Protein AF-W9BL22-F1 (afdb_monomer_lite)

Secondary structure (DSSP, 8-state):
-------HHHHHHHHHHH-TT--PPP-S-S----PPPHHHHHHHHHHHHHHT-HHHHHHHHHHHHHHHHHHHHHSTTHHHHHHHHHTT-HHHHHHHHHHHHHHSTTS---HHHHHHHTTS-HHHHHHHHHHHHSS-TTT-

InterPro domains:
  IPR009057 Homedomain-like superfamily [SSF46689] (93-140)
  IPR009594 Transcription regulator HTH, AraC, N-terminal [PF06719] (3-78)
  IPR018060 AraC-like, DNA binding HTH domain [PS01124] (95-140)

Structure (mmCIF, N/CA/C/O backbone):
data_AF-W9BL22-F1
#
_entry.id   AF-W9BL22-F1
#
loop_
_atom_site.group_PDB
_atom_site.id
_atom_site.type_symbol
_atom_site.label_atom_id
_atom_site.label_alt_id
_atom_site.label_comp_id
_atom_site.label_asym_id
_atom_site.label_entity_id
_atom_site.label_seq_id
_atom_site.pdbx_PDB_ins_code
_atom_site.Cartn_x
_atom_site.Cartn_y
_atom_site.Cartn_z
_atom_site.occupancy
_atom_site.B_iso_or_equiv
_atom_site.auth_seq_id
_atom_site.auth_comp_id
_atom_site.auth_asym_id
_atom_site.auth_atom_id
_atom_site.pdbx_PDB_model_num
ATOM 1 N N . MET A 1 1 ? 9.504 19.139 2.120 1.00 59.66 1 MET A N 1
ATOM 2 C CA . MET A 1 1 ? 9.971 17.888 1.486 1.00 59.66 1 MET A CA 1
ATOM 3 C C . MET A 1 1 ? 8.816 16.904 1.557 1.00 59.66 1 MET A C 1
ATOM 5 O O . MET A 1 1 ? 8.290 16.726 2.646 1.00 59.66 1 MET A O 1
ATOM 9 N N . PHE A 1 2 ? 8.346 16.371 0.428 1.00 80.81 2 PHE A N 1
ATOM 10 C CA . PHE A 1 2 ? 7.295 15.346 0.430 1.00 80.81 2 PHE A CA 1
ATOM 11 C C . PHE A 1 2 ? 7.915 13.993 0.789 1.00 80.81 2 PHE A C 1
ATOM 13 O O . PHE A 1 2 ? 8.971 13.652 0.259 1.00 80.81 2 PHE A O 1
ATOM 20 N N . GLY A 1 3 ? 7.267 13.245 1.678 1.00 87.25 3 GLY A N 1
ATOM 21 C CA . GLY A 1 3 ? 7.654 11.886 2.036 1.00 87.25 3 GLY A CA 1
ATOM 22 C C . GLY A 1 3 ? 6.415 11.006 2.126 1.00 87.25 3 GLY A C 1
ATOM 23 O O . GLY A 1 3 ? 5.437 11.384 2.770 1.00 87.25 3 GLY A O 1
ATOM 24 N N . LEU A 1 4 ? 6.463 9.844 1.478 1.00 89.44 4 LEU A N 1
ATOM 25 C CA . LEU A 1 4 ? 5.458 8.797 1.611 1.00 89.44 4 LEU A CA 1
ATOM 26 C C . LEU A 1 4 ? 6.132 7.592 2.280 1.00 89.44 4 LEU A C 1
ATOM 28 O O . LEU A 1 4 ? 7.062 7.043 1.684 1.00 89.44 4 LEU A O 1
ATOM 32 N N . PRO A 1 5 ? 5.720 7.191 3.495 1.00 88.31 5 PRO A N 1
ATOM 33 C CA . PRO A 1 5 ? 6.247 5.978 4.103 1.00 88.31 5 PRO A CA 1
ATOM 34 C C . PRO A 1 5 ? 5.853 4.766 3.254 1.00 88.31 5 PRO A C 1
ATOM 36 O O . PRO A 1 5 ? 4.725 4.686 2.769 1.00 88.31 5 PRO A O 1
ATOM 39 N N . LEU A 1 6 ? 6.790 3.835 3.072 1.00 87.44 6 LEU A N 1
ATOM 40 C CA . LEU A 1 6 ? 6.490 2.547 2.460 1.00 87.44 6 LEU A CA 1
ATOM 41 C C . LEU A 1 6 ? 5.862 1.644 3.515 1.00 87.44 6 LEU A C 1
ATOM 43 O O . LEU A 1 6 ? 6.480 1.376 4.541 1.00 87.44 6 LEU A O 1
ATOM 47 N N . GLU A 1 7 ? 4.641 1.195 3.255 1.00 83.94 7 GLU A N 1
ATOM 48 C CA . GLU A 1 7 ? 3.836 0.399 4.176 1.00 83.94 7 GLU A CA 1
ATOM 49 C C . GLU A 1 7 ? 4.119 -1.099 3.933 1.00 83.94 7 GLU A C 1
ATOM 51 O O . GLU A 1 7 ? 3.684 -1.648 2.910 1.00 83.94 7 GLU A O 1
ATOM 56 N N . PRO A 1 8 ? 4.849 -1.793 4.836 1.00 81.00 8 PRO A N 1
ATOM 57 C CA . PRO A 1 8 ? 5.304 -3.172 4.605 1.00 81.00 8 PRO A CA 1
ATOM 58 C C . PRO A 1 8 ? 4.164 -4.149 4.337 1.00 81.00 8 PRO A C 1
ATOM 60 O O . PRO A 1 8 ? 4.255 -5.050 3.504 1.00 81.00 8 PRO A O 1
ATOM 63 N N . ALA A 1 9 ? 3.047 -3.936 5.007 1.00 73.12 9 ALA A N 1
ATOM 64 C CA . ALA A 1 9 ? 1.874 -4.767 4.889 1.00 73.12 9 ALA A CA 1
ATOM 65 C C . ALA A 1 9 ? 1.100 -4.579 3.577 1.00 73.12 9 ALA A C 1
ATOM 67 O O . ALA A 1 9 ? 0.634 -5.563 2.999 1.00 73.12 9 ALA A O 1
ATOM 68 N N . VAL A 1 10 ? 1.013 -3.349 3.055 1.00 80.44 10 VAL A N 1
ATOM 69 C CA . VAL A 1 10 ? 0.462 -3.095 1.713 1.00 80.44 10 VAL A CA 1
ATOM 70 C C . VAL A 1 10 ? 1.336 -3.780 0.668 1.00 80.44 10 VAL A C 1
ATOM 72 O O . VAL A 1 10 ? 0.821 -4.450 -0.227 1.00 80.44 10 VAL A O 1
ATOM 75 N N . ILE A 1 11 ? 2.658 -3.676 0.819 1.00 85.19 11 ILE A N 1
ATOM 76 C CA . ILE A 1 11 ? 3.629 -4.350 -0.047 1.00 85.19 11 ILE A CA 1
ATOM 77 C C . ILE A 1 11 ? 3.458 -5.874 0.015 1.00 85.19 11 ILE A C 1
ATOM 79 O O . ILE A 1 11 ? 3.419 -6.530 -1.024 1.00 85.19 11 ILE A O 1
ATOM 83 N N . THR A 1 12 ? 3.309 -6.436 1.214 1.00 77.69 12 THR A N 1
ATOM 84 C CA . THR A 1 12 ? 3.083 -7.872 1.431 1.00 77.69 12 THR A CA 1
ATOM 85 C C . THR A 1 12 ? 1.791 -8.336 0.765 1.00 77.69 12 THR A C 1
ATOM 87 O O . THR A 1 12 ? 1.790 -9.333 0.045 1.00 77.69 12 THR A O 1
ATOM 90 N N . ALA A 1 13 ? 0.690 -7.601 0.945 1.00 73.06 13 ALA A N 1
ATOM 91 C CA . ALA A 1 13 ? -0.585 -7.920 0.311 1.00 73.06 13 ALA A CA 1
ATOM 92 C C . ALA A 1 13 ? -0.480 -7.899 -1.223 1.00 73.06 13 ALA A C 1
ATOM 94 O O . ALA A 1 13 ? -0.910 -8.847 -1.876 1.00 73.06 13 ALA A O 1
ATOM 95 N N . LEU A 1 14 ? 0.164 -6.873 -1.790 1.00 81.50 14 LEU A N 1
ATOM 96 C CA . LEU A 1 14 ? 0.408 -6.765 -3.233 1.00 81.50 14 LEU A CA 1
ATOM 97 C C . LEU A 1 14 ? 1.281 -7.907 -3.765 1.00 81.50 14 LEU A C 1
ATOM 99 O O . LEU A 1 14 ? 1.015 -8.431 -4.843 1.00 81.50 14 LEU A O 1
ATOM 103 N N . LEU A 1 15 ? 2.304 -8.317 -3.012 1.00 78.19 15 LEU A N 1
ATOM 104 C CA . LEU A 1 15 ? 3.154 -9.457 -3.357 1.00 78.19 15 LEU A CA 1
ATOM 105 C C . LEU A 1 15 ? 2.379 -10.778 -3.384 1.00 78.19 15 LEU A C 1
ATOM 107 O O . LEU A 1 15 ? 2.611 -11.598 -4.270 1.00 78.19 15 LEU A O 1
ATOM 111 N N . VAL A 1 16 ? 1.459 -10.979 -2.438 1.00 70.38 16 VAL A N 1
ATOM 112 C CA . VAL A 1 16 ? 0.590 -12.164 -2.411 1.00 70.38 16 VAL A CA 1
ATOM 113 C C . VAL A 1 16 ? -0.390 -12.151 -3.587 1.00 70.38 16 VAL A C 1
ATOM 115 O O . VAL A 1 16 ? -0.567 -13.178 -4.238 1.00 70.38 16 VAL A O 1
ATOM 118 N N . GLU A 1 17 ? -0.995 -11.002 -3.892 1.00 71.44 17 GLU A N 1
ATOM 119 C CA . GLU A 1 17 ? -1.942 -10.851 -5.007 1.00 71.44 17 GLU A CA 1
ATOM 120 C C . GLU A 1 17 ? -1.284 -10.994 -6.388 1.00 71.44 17 GLU A C 1
ATOM 122 O O . GLU A 1 17 ? -1.896 -11.543 -7.301 1.00 71.44 17 GLU A O 1
ATOM 127 N N . ALA A 1 18 ? -0.035 -10.548 -6.546 1.00 70.19 18 ALA A N 1
ATOM 128 C CA . ALA A 1 18 ? 0.716 -10.659 -7.800 1.00 70.19 18 ALA A CA 1
ATOM 129 C C . ALA A 1 18 ? 1.136 -12.098 -8.153 1.00 70.19 18 ALA A C 1
ATOM 131 O O . ALA A 1 18 ? 1.491 -12.372 -9.301 1.00 70.19 18 ALA A O 1
ATOM 132 N N . GLY A 1 19 ? 1.110 -13.014 -7.182 1.00 55.47 19 GLY A N 1
ATOM 133 C CA . GLY A 1 19 ? 1.497 -14.410 -7.359 1.00 55.47 19 GLY A CA 1
ATOM 134 C C . GLY A 1 19 ? 3.017 -14.669 -7.353 1.00 55.47 19 GLY A C 1
ATOM 135 O O . GLY A 1 19 ? 3.841 -13.750 -7.276 1.00 55.47 19 GLY A O 1
ATOM 136 N N . PRO A 1 20 ? 3.424 -15.953 -7.405 1.00 49.44 20 PRO A N 1
ATOM 137 C CA . PRO A 1 20 ? 4.814 -16.381 -7.263 1.00 49.44 20 PRO A CA 1
ATOM 138 C C . PRO A 1 20 ? 5.621 -16.089 -8.539 1.00 49.44 20 PRO A C 1
ATOM 140 O O . PRO A 1 20 ? 5.841 -16.963 -9.368 1.00 49.44 20 PRO A O 1
ATOM 143 N N . GLY A 1 21 ? 6.061 -14.841 -8.711 1.00 52.56 21 GLY A N 1
ATOM 144 C CA . GLY A 1 21 ? 6.879 -14.438 -9.866 1.00 52.56 21 GLY A CA 1
ATOM 145 C C . GLY A 1 21 ? 7.924 -13.355 -9.594 1.00 52.56 21 GLY A C 1
ATOM 146 O O . GLY A 1 21 ? 8.727 -13.046 -10.469 1.00 52.56 21 GLY A O 1
ATOM 147 N N . LEU A 1 22 ? 7.948 -12.768 -8.392 1.00 54.53 22 LEU A N 1
ATOM 148 C CA . LEU A 1 22 ? 8.652 -11.501 -8.157 1.00 54.53 22 LEU A CA 1
ATOM 149 C C . LEU A 1 22 ? 9.800 -11.574 -7.127 1.00 54.53 22 LEU A C 1
ATOM 151 O O . LEU A 1 22 ? 10.479 -10.580 -6.881 1.00 54.53 22 LEU A O 1
ATOM 155 N N . ALA A 1 23 ? 10.098 -12.726 -6.531 1.00 53.75 23 ALA A N 1
ATOM 156 C CA . ALA A 1 23 ? 11.049 -12.801 -5.417 1.00 53.75 23 ALA A CA 1
ATOM 157 C C . ALA A 1 23 ? 12.524 -12.925 -5.864 1.00 53.75 23 ALA A C 1
ATOM 159 O O . ALA A 1 23 ? 13.137 -13.983 -5.734 1.00 53.75 23 ALA A O 1
ATOM 160 N N . ARG A 1 24 ? 13.138 -11.834 -6.345 1.00 58.09 24 ARG A N 1
ATOM 161 C CA . ARG A 1 24 ? 14.607 -11.688 -6.286 1.00 58.09 24 ARG A CA 1
ATOM 162 C C . ARG A 1 24 ? 14.964 -10.950 -5.005 1.00 58.09 24 ARG A C 1
ATOM 164 O O . ARG A 1 24 ? 14.511 -9.826 -4.809 1.00 58.09 24 ARG A O 1
ATOM 171 N N . ARG A 1 25 ? 15.777 -11.583 -4.154 1.00 60.12 25 ARG A N 1
ATOM 172 C CA . ARG A 1 25 ? 16.352 -10.925 -2.975 1.00 60.12 25 ARG A CA 1
ATOM 173 C C . ARG A 1 25 ? 17.231 -9.765 -3.439 1.00 60.12 25 ARG A C 1
ATOM 175 O O . ARG A 1 25 ? 18.021 -9.926 -4.372 1.00 60.12 25 ARG A O 1
ATOM 182 N N . HIS A 1 26 ? 17.066 -8.609 -2.810 1.00 65.81 26 HIS A N 1
ATOM 183 C CA . HIS A 1 26 ? 18.002 -7.503 -2.949 1.00 65.81 26 HIS A CA 1
ATOM 184 C C . HIS A 1 26 ? 19.260 -7.815 -2.136 1.00 65.81 26 HIS A C 1
ATOM 186 O O . HIS A 1 26 ? 19.204 -8.495 -1.117 1.00 65.81 26 HIS A O 1
ATOM 192 N N . SER A 1 27 ? 20.421 -7.389 -2.617 1.00 62.00 27 SER A N 1
ATOM 193 C CA . SER A 1 27 ? 21.694 -7.519 -1.883 1.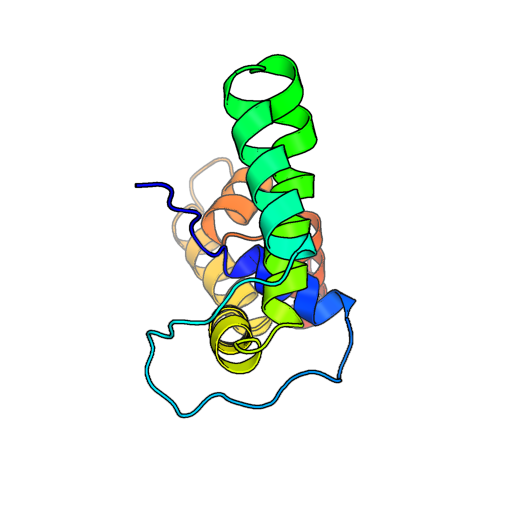00 62.00 27 SER A CA 1
ATOM 194 C C . SER A 1 27 ? 22.509 -6.227 -1.950 1.00 62.00 27 SER A C 1
ATOM 196 O O . SER A 1 27 ? 23.719 -6.237 -1.749 1.00 62.00 27 SER A O 1
ATOM 198 N N . GLY A 1 28 ? 21.846 -5.119 -2.293 1.00 69.12 28 GLY A N 1
ATOM 199 C CA . GLY A 1 28 ? 22.438 -3.789 -2.353 1.00 69.12 28 GLY A CA 1
ATOM 200 C C . GLY A 1 28 ? 22.132 -2.957 -1.103 1.00 69.12 28 GLY A C 1
ATOM 201 O O . GLY A 1 28 ? 21.538 -3.456 -0.150 1.00 69.12 28 GLY A O 1
ATOM 202 N N . PRO A 1 29 ? 22.512 -1.671 -1.103 1.00 71.38 29 PRO A N 1
ATOM 203 C CA . PRO A 1 29 ? 22.245 -0.758 0.005 1.00 71.38 29 PRO A CA 1
ATOM 204 C C . PRO A 1 29 ? 20.745 -0.616 0.310 1.00 71.38 29 PRO A C 1
ATOM 206 O O . PRO A 1 29 ? 19.913 -0.699 -0.597 1.00 71.38 29 PRO A O 1
ATOM 209 N N . ALA A 1 30 ? 20.422 -0.317 1.574 1.00 72.38 30 ALA A N 1
ATOM 210 C CA . ALA A 1 30 ? 19.056 -0.067 2.055 1.00 72.38 30 ALA A CA 1
ATOM 211 C C . ALA A 1 30 ? 18.454 1.267 1.563 1.00 72.38 30 ALA A C 1
ATOM 213 O O . ALA A 1 30 ? 17.288 1.562 1.814 1.00 72.38 30 ALA A O 1
ATOM 214 N N . ILE A 1 31 ? 19.251 2.087 0.873 1.00 81.44 31 ILE A N 1
ATOM 215 C CA . ILE A 1 31 ? 18.845 3.363 0.285 1.00 81.44 31 ILE A CA 1
ATOM 216 C C . ILE A 1 31 ? 19.196 3.328 -1.198 1.00 81.44 31 ILE A 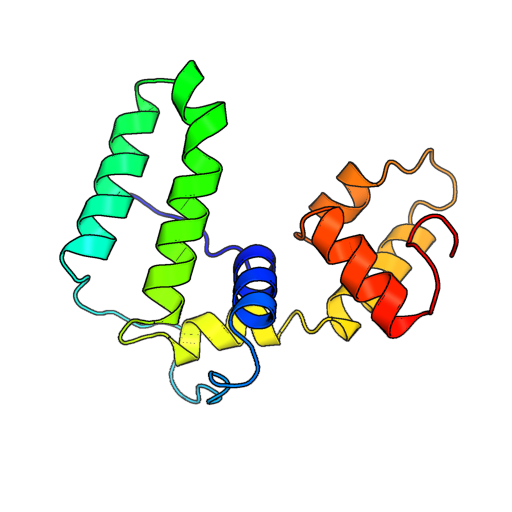C 1
ATOM 218 O O . ILE A 1 31 ? 20.325 3.005 -1.569 1.00 81.44 31 ILE A O 1
ATOM 222 N N . ALA A 1 32 ? 18.239 3.706 -2.039 1.00 85.12 32 ALA A N 1
ATOM 223 C CA . ALA A 1 32 ? 18.431 3.851 -3.473 1.00 85.12 32 ALA A CA 1
ATOM 224 C C . ALA A 1 32 ? 17.816 5.163 -3.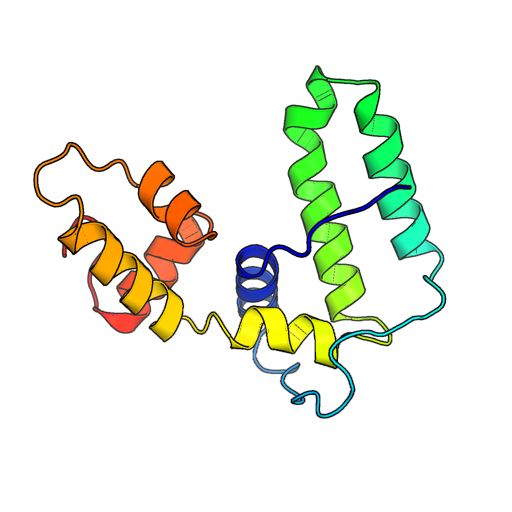968 1.00 85.12 32 ALA A C 1
ATOM 226 O O . ALA A 1 32 ? 16.813 5.637 -3.438 1.00 85.12 32 ALA A O 1
ATOM 227 N N . VAL A 1 33 ? 18.422 5.734 -5.009 1.00 87.75 33 VAL A N 1
ATOM 228 C CA . VAL A 1 33 ? 17.924 6.921 -5.709 1.00 87.75 33 VAL A CA 1
ATOM 229 C C . VAL A 1 33 ? 17.792 6.570 -7.180 1.00 87.75 33 VAL A C 1
ATOM 231 O O . VAL A 1 33 ? 18.748 6.110 -7.803 1.00 87.75 33 VAL A O 1
ATOM 234 N N . THR A 1 34 ? 16.607 6.787 -7.738 1.00 88.25 34 THR A N 1
ATOM 235 C CA . THR A 1 34 ? 16.331 6.576 -9.159 1.00 88.25 34 THR A CA 1
ATOM 236 C C . THR A 1 34 ? 15.407 7.646 -9.692 1.00 88.25 34 THR A C 1
ATOM 238 O O . THR A 1 34 ? 14.618 8.225 -8.947 1.00 88.25 34 THR A O 1
ATOM 241 N N . TYR A 1 35 ? 15.456 7.854 -11.003 1.00 90.31 35 TYR A N 1
ATOM 242 C CA . TYR A 1 35 ? 14.430 8.622 -11.690 1.00 90.31 35 TYR A CA 1
ATOM 243 C C . TYR A 1 35 ? 13.086 7.897 -11.593 1.00 90.31 35 TYR A C 1
ATOM 245 O O . TYR A 1 35 ? 13.004 6.694 -11.845 1.00 90.31 35 TYR A O 1
ATOM 253 N N . ALA A 1 36 ? 12.053 8.637 -11.196 1.00 89.69 36 ALA A N 1
ATOM 254 C CA . ALA A 1 36 ? 10.678 8.169 -11.248 1.00 89.69 36 ALA A CA 1
ATOM 255 C C . ALA A 1 36 ? 10.181 8.228 -12.697 1.00 89.69 36 ALA A C 1
ATOM 257 O O . ALA A 1 36 ? 10.454 9.202 -13.404 1.00 89.69 36 ALA A O 1
ATOM 258 N N . ASP A 1 37 ? 9.467 7.192 -13.134 1.00 92.00 37 ASP A N 1
ATOM 259 C CA . ASP A 1 37 ? 8.773 7.233 -14.417 1.00 92.00 37 ASP A CA 1
ATOM 260 C C . ASP A 1 37 ? 7.565 8.184 -14.366 1.00 92.00 37 ASP A C 1
ATOM 262 O O . ASP A 1 37 ? 7.149 8.660 -13.303 1.00 92.00 37 ASP A O 1
ATOM 266 N N . HIS A 1 38 ? 7.019 8.487 -15.544 1.00 94.81 38 HIS A N 1
ATOM 267 C CA . HIS A 1 38 ? 5.898 9.411 -15.685 1.00 94.81 38 HIS A CA 1
ATOM 268 C C . HIS A 1 38 ? 4.688 8.987 -14.844 1.00 94.81 38 HIS A C 1
ATOM 270 O O . HIS A 1 38 ? 4.044 9.826 -14.217 1.00 94.81 38 HIS A O 1
ATOM 276 N N . ASP A 1 39 ? 4.387 7.693 -14.794 1.00 95.62 39 ASP A N 1
ATOM 277 C CA . ASP A 1 39 ? 3.177 7.232 -14.136 1.00 95.62 39 ASP A CA 1
ATOM 278 C C . ASP A 1 39 ? 3.289 7.232 -12.605 1.00 95.62 39 ASP A C 1
ATOM 280 O O . ASP A 1 39 ? 2.308 7.486 -11.904 1.00 95.62 39 ASP A O 1
ATOM 284 N N . LEU A 1 40 ? 4.479 6.957 -12.063 1.00 95.31 40 LEU A N 1
ATOM 285 C CA . LEU A 1 40 ? 4.760 7.109 -10.639 1.00 95.31 40 LEU A CA 1
ATOM 286 C C . LEU A 1 40 ? 4.640 8.580 -10.230 1.00 95.31 40 LEU A C 1
ATOM 288 O O . LEU A 1 40 ? 4.059 8.882 -9.186 1.00 95.31 40 LEU A O 1
ATOM 292 N N . ILE A 1 41 ? 5.143 9.494 -11.066 1.00 95.94 41 ILE A N 1
ATOM 293 C CA . ILE A 1 41 ? 4.991 10.936 -10.850 1.00 95.94 41 ILE A CA 1
ATOM 294 C C . ILE A 1 41 ? 3.510 11.328 -10.884 1.00 95.94 41 ILE A C 1
ATOM 296 O O . ILE A 1 41 ? 3.063 12.031 -9.978 1.00 95.94 41 ILE A O 1
ATOM 300 N N . ASP A 1 42 ? 2.735 10.852 -11.861 1.00 97.31 42 ASP A N 1
ATOM 301 C CA . ASP A 1 42 ? 1.298 11.140 -11.948 1.00 97.31 42 ASP A CA 1
ATOM 302 C C . ASP A 1 42 ? 0.541 10.681 -10.692 1.00 97.31 42 ASP A C 1
ATOM 304 O O . ASP A 1 42 ? -0.227 11.450 -10.108 1.00 97.31 42 ASP A O 1
ATOM 308 N N . ALA A 1 43 ? 0.810 9.464 -10.210 1.00 96.88 43 ALA A N 1
ATOM 309 C CA . ALA A 1 43 ? 0.195 8.948 -8.990 1.00 96.88 43 ALA A CA 1
ATOM 310 C C . ALA A 1 43 ? 0.528 9.806 -7.757 1.00 96.88 43 ALA A C 1
ATOM 312 O O . ALA A 1 43 ? -0.357 10.124 -6.958 1.00 96.88 43 ALA A O 1
ATOM 313 N N . VAL A 1 44 ? 1.781 10.252 -7.624 1.00 96.25 44 VAL A N 1
ATOM 314 C CA . VAL A 1 44 ? 2.194 11.163 -6.545 1.00 96.25 44 VAL A CA 1
ATOM 315 C C . VAL A 1 44 ? 1.513 12.527 -6.674 1.00 96.25 44 VAL A C 1
ATOM 317 O O . VAL A 1 44 ? 1.012 13.053 -5.681 1.00 96.25 44 VAL A O 1
ATOM 320 N N . VAL A 1 45 ? 1.429 13.094 -7.881 1.00 96.44 45 VAL A N 1
ATOM 321 C CA . VAL A 1 45 ? 0.735 14.368 -8.129 1.00 96.44 45 VAL A CA 1
ATOM 322 C C . VAL A 1 45 ? -0.749 14.261 -7.781 1.00 96.44 45 VAL A C 1
ATOM 324 O O . VAL A 1 45 ? -1.289 15.164 -7.140 1.00 96.44 45 VAL A O 1
ATOM 327 N N . ARG A 1 46 ? -1.417 13.158 -8.142 1.00 96.06 46 ARG A N 1
ATOM 328 C CA . ARG A 1 46 ? -2.811 12.906 -7.746 1.00 96.06 46 ARG A CA 1
ATOM 329 C C . ARG A 1 46 ? -2.965 12.835 -6.231 1.00 96.06 46 ARG A C 1
ATOM 331 O O . ARG A 1 46 ? -3.881 13.456 -5.704 1.00 96.06 46 ARG A O 1
ATOM 338 N N . LEU A 1 47 ? -2.060 12.152 -5.527 1.00 95.81 47 LEU A N 1
ATOM 339 C CA . LEU A 1 47 ? -2.090 12.098 -4.064 1.00 95.81 47 LEU A CA 1
ATOM 340 C C . LEU A 1 47 ? -1.919 13.489 -3.437 1.00 95.81 47 LEU A C 1
ATOM 342 O O . LEU A 1 47 ? -2.637 13.829 -2.501 1.00 95.81 47 LEU A O 1
ATOM 346 N N . LEU A 1 48 ? -1.005 14.303 -3.969 1.00 95.50 48 LEU A N 1
ATOM 347 C CA . LEU A 1 48 ? -0.779 15.671 -3.501 1.00 95.50 48 LEU A CA 1
ATOM 348 C C . LEU A 1 48 ? -2.003 16.567 -3.717 1.00 95.50 48 LEU A C 1
ATOM 350 O O . LEU A 1 48 ? -2.380 17.303 -2.814 1.00 95.50 48 LEU A O 1
ATOM 354 N N . ARG A 1 49 ? -2.673 16.462 -4.869 1.00 95.38 49 ARG A N 1
ATOM 355 C CA . ARG A 1 49 ? -3.907 17.216 -5.158 1.00 95.38 49 ARG A CA 1
ATOM 356 C C . ARG A 1 49 ? -5.072 16.858 -4.237 1.00 95.38 49 ARG A C 1
ATOM 358 O O . ARG A 1 49 ? -5.976 17.673 -4.059 1.00 95.38 49 ARG A O 1
ATOM 365 N N . LEU A 1 50 ? -5.076 15.647 -3.677 1.00 95.81 50 LEU A N 1
ATOM 366 C CA . LEU A 1 50 ? -6.089 15.244 -2.704 1.00 95.81 50 LEU A CA 1
ATOM 367 C C . LEU A 1 50 ? -5.891 15.929 -1.348 1.00 95.81 50 LEU A C 1
ATOM 369 O O . LEU A 1 50 ? -6.856 16.028 -0.602 1.00 95.81 50 LEU A O 1
ATOM 373 N N . VAL A 1 51 ? -4.687 16.407 -1.009 1.00 92.75 51 VAL A N 1
ATOM 374 C CA . VAL A 1 51 ? -4.413 17.032 0.302 1.00 92.75 51 VAL A CA 1
ATOM 375 C C . VAL A 1 51 ? -5.310 18.250 0.542 1.00 92.75 51 VAL A C 1
ATOM 377 O O . VAL A 1 51 ? -5.787 18.447 1.657 1.00 92.75 51 VAL A O 1
ATOM 380 N N . ASP A 1 52 ? -5.623 19.002 -0.514 1.00 94.81 52 ASP A N 1
ATOM 381 C CA . ASP A 1 52 ? -6.513 20.167 -0.455 1.00 94.81 52 ASP A CA 1
ATOM 382 C C . ASP A 1 52 ? -8.013 19.796 -0.475 1.00 94.81 52 ASP A C 1
ATOM 384 O O . ASP A 1 52 ? -8.878 20.672 -0.463 1.00 94.81 52 ASP A O 1
ATOM 388 N N . GLN A 1 53 ? -8.351 18.500 -0.511 1.00 96.12 53 GLN A N 1
ATOM 389 C CA . GLN A 1 53 ? -9.717 17.978 -0.638 1.00 96.12 53 GLN A CA 1
ATOM 390 C C . GLN A 1 53 ? -10.000 16.919 0.446 1.00 96.12 53 GLN A C 1
ATOM 392 O O . GLN A 1 53 ? -10.036 15.727 0.148 1.00 96.12 53 GLN A O 1
ATOM 397 N N . PRO A 1 54 ? -10.248 17.310 1.712 1.00 92.19 54 PRO A N 1
ATOM 398 C CA . PRO A 1 54 ? -10.273 16.387 2.857 1.00 92.19 54 PRO A CA 1
ATOM 399 C C . PRO A 1 54 ? -11.290 15.247 2.732 1.00 92.19 54 PRO A C 1
ATOM 401 O O . PRO A 1 54 ? -11.011 14.108 3.109 1.00 92.19 54 PRO A O 1
ATOM 404 N N . ARG A 1 55 ? -12.468 15.550 2.171 1.00 95.69 55 ARG A N 1
ATOM 405 C CA . ARG A 1 55 ? -13.531 14.568 1.922 1.00 95.69 55 ARG A CA 1
ATOM 406 C C . ARG A 1 55 ? -13.066 13.475 0.961 1.00 95.69 55 ARG A C 1
ATOM 408 O O . ARG A 1 55 ? -13.287 12.296 1.223 1.00 95.69 55 ARG A O 1
ATOM 415 N N . ASP A 1 56 ? -12.417 13.872 -0.124 1.00 96.06 56 ASP A N 1
ATOM 416 C CA . ASP A 1 56 ? -11.974 12.948 -1.163 1.00 96.06 56 ASP A CA 1
ATOM 417 C C . ASP A 1 56 ? -10.666 12.268 -0.767 1.00 96.06 56 ASP A C 1
ATOM 419 O O . ASP A 1 56 ? -10.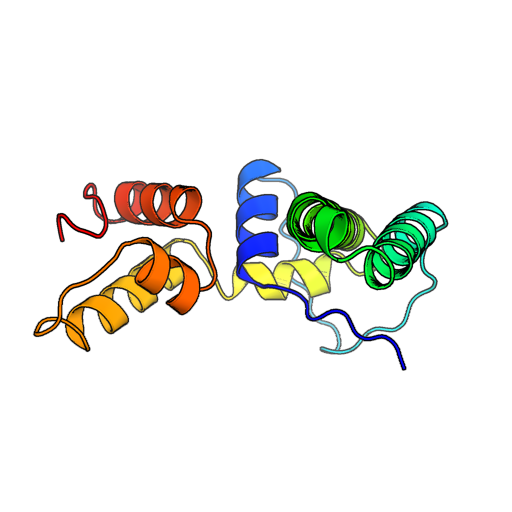464 11.097 -1.069 1.00 96.06 56 ASP A O 1
ATOM 423 N N . PHE A 1 57 ? -9.804 12.948 -0.012 1.00 94.00 57 PHE A N 1
ATOM 424 C CA . PHE A 1 57 ? -8.587 12.376 0.548 1.00 94.00 57 PHE A CA 1
ATOM 425 C C . PHE A 1 57 ? -8.879 11.141 1.396 1.00 94.00 57 PHE A C 1
ATOM 427 O O . PHE A 1 57 ? -8.235 10.108 1.208 1.00 94.00 57 PHE A O 1
ATOM 434 N N . ALA A 1 58 ? -9.862 11.221 2.297 1.00 89.38 58 ALA A N 1
ATOM 435 C CA . ALA A 1 58 ? -10.218 10.110 3.177 1.00 89.38 58 ALA A CA 1
ATOM 436 C C . ALA A 1 58 ? -10.621 8.847 2.398 1.00 89.38 58 ALA A C 1
ATOM 438 O O . ALA A 1 58 ? -10.309 7.736 2.815 1.00 89.38 58 ALA A O 1
ATOM 439 N N . VAL A 1 59 ? -11.276 9.016 1.246 1.00 91.94 59 VAL A N 1
ATOM 440 C CA . VAL A 1 59 ? -11.804 7.903 0.445 1.00 91.94 59 VAL A CA 1
ATOM 441 C C . VAL A 1 59 ? -10.808 7.433 -0.619 1.00 91.94 59 VAL A C 1
ATOM 443 O O . VAL A 1 59 ? -10.626 6.235 -0.815 1.00 91.94 59 VAL A O 1
ATOM 446 N N . LEU A 1 60 ? -10.156 8.359 -1.322 1.00 95.00 60 LEU A N 1
ATOM 447 C CA . LEU A 1 60 ? -9.346 8.068 -2.508 1.00 95.00 60 LEU A CA 1
ATOM 448 C C . LEU A 1 60 ? -7.863 7.868 -2.189 1.00 95.00 60 LEU A C 1
ATOM 450 O O . LEU A 1 60 ? -7.189 7.111 -2.894 1.00 95.00 60 LEU A O 1
ATOM 454 N N . SER A 1 61 ? -7.333 8.511 -1.141 1.00 93.12 61 SER A N 1
ATOM 455 C CA . SER A 1 61 ? -5.897 8.432 -0.839 1.00 93.12 61 SER A CA 1
ATOM 456 C C . SER A 1 61 ? -5.391 7.007 -0.577 1.00 93.12 61 SER A C 1
ATOM 458 O O . SER A 1 61 ? -4.299 6.711 -1.068 1.00 93.12 61 SER A O 1
ATOM 460 N N . PRO A 1 62 ? -6.135 6.085 0.077 1.00 89.69 62 PRO A N 1
ATOM 461 C CA . PRO A 1 62 ? -5.662 4.712 0.260 1.00 89.69 62 PRO A CA 1
ATOM 462 C C . PRO A 1 62 ? -5.439 3.988 -1.075 1.00 89.69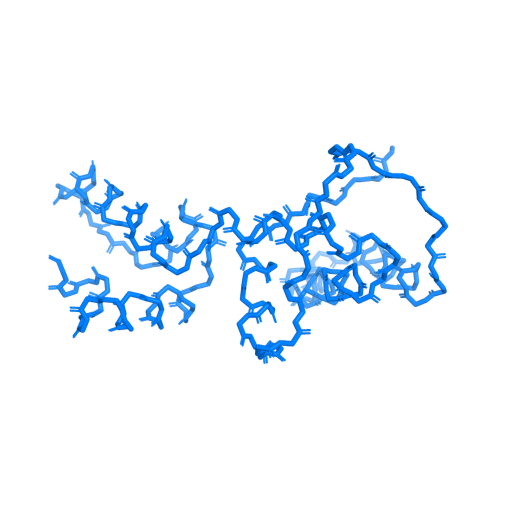 62 PRO A C 1
ATOM 464 O O . PRO A 1 62 ? -4.435 3.299 -1.256 1.00 89.69 62 PRO A O 1
ATOM 467 N N . GLY A 1 63 ? -6.331 4.199 -2.049 1.00 91.31 63 GLY A N 1
ATOM 468 C CA . GLY A 1 63 ? -6.212 3.619 -3.388 1.00 91.31 63 GLY A CA 1
ATOM 469 C C . GLY A 1 63 ? -5.003 4.158 -4.153 1.00 91.31 63 GLY A C 1
ATOM 470 O O . GLY A 1 63 ? -4.230 3.383 -4.716 1.00 91.31 63 GLY A O 1
ATOM 471 N N . VAL A 1 64 ? -4.783 5.476 -4.111 1.00 96.00 64 VAL A N 1
ATOM 472 C CA . VAL A 1 64 ? -3.621 6.101 -4.765 1.00 96.00 64 VAL A CA 1
ATOM 473 C C . VAL A 1 64 ? -2.309 5.662 -4.103 1.00 96.00 64 VAL A C 1
ATOM 475 O O . VAL A 1 64 ? -1.342 5.354 -4.796 1.00 96.00 64 VAL A O 1
ATOM 478 N N . ARG A 1 65 ? -2.263 5.553 -2.768 1.00 94.12 65 ARG A N 1
ATOM 479 C CA . ARG A 1 65 ? -1.094 5.008 -2.054 1.00 94.12 65 ARG A CA 1
ATOM 480 C C . ARG A 1 65 ? -0.805 3.578 -2.482 1.00 94.12 65 ARG A C 1
ATOM 482 O O . ARG A 1 65 ? 0.344 3.259 -2.780 1.00 94.12 65 ARG A O 1
ATOM 489 N N . ARG A 1 66 ? -1.826 2.720 -2.554 1.00 91.69 66 ARG A N 1
ATOM 490 C CA . ARG A 1 66 ? -1.680 1.339 -3.032 1.00 91.69 66 ARG A CA 1
ATOM 491 C C . ARG A 1 66 ? -1.109 1.288 -4.451 1.00 91.69 66 ARG A C 1
ATOM 493 O O . ARG A 1 66 ? -0.219 0.484 -4.715 1.00 91.69 66 ARG A O 1
ATOM 500 N N . GLU A 1 67 ? -1.570 2.166 -5.339 1.00 95.44 67 GLU A N 1
ATOM 501 C CA . GLU A 1 67 ? -1.034 2.291 -6.697 1.00 95.44 67 GLU A CA 1
ATOM 502 C C . GLU A 1 67 ? 0.456 2.670 -6.698 1.00 95.44 67 GLU A C 1
ATOM 504 O O . GLU A 1 67 ? 1.245 2.055 -7.413 1.00 95.44 67 GLU A O 1
ATOM 509 N N . ILE A 1 68 ? 0.868 3.632 -5.866 1.00 95.88 68 ILE A N 1
ATOM 510 C CA . ILE A 1 68 ? 2.278 4.032 -5.740 1.00 95.88 68 ILE A CA 1
ATOM 511 C C . ILE A 1 68 ? 3.145 2.841 -5.305 1.00 95.88 68 ILE A C 1
ATOM 513 O O . ILE A 1 68 ? 4.168 2.566 -5.933 1.00 95.88 68 ILE A O 1
ATOM 517 N N . HIS A 1 69 ? 2.719 2.083 -4.289 1.00 93.12 69 HIS A N 1
ATOM 518 C CA . HIS A 1 69 ? 3.425 0.873 -3.851 1.00 93.12 69 HIS A CA 1
ATOM 519 C C . HIS A 1 69 ? 3.522 -0.171 -4.970 1.00 93.12 69 HIS A C 1
ATOM 521 O O . HIS A 1 69 ? 4.581 -0.763 -5.176 1.00 93.12 69 HIS A O 1
ATOM 527 N N . TRP A 1 70 ? 2.442 -0.368 -5.731 1.00 92.94 70 TRP A N 1
ATOM 528 C CA . TRP A 1 70 ? 2.427 -1.279 -6.874 1.00 92.94 70 TRP A CA 1
ATOM 529 C C . TRP A 1 70 ? 3.426 -0.872 -7.960 1.00 92.94 70 TRP A C 1
ATOM 531 O O . TRP A 1 70 ? 4.173 -1.709 -8.465 1.00 92.94 70 TRP A O 1
ATOM 541 N N . ARG A 1 71 ? 3.493 0.416 -8.300 1.00 93.88 71 ARG A N 1
ATOM 542 C CA . ARG A 1 71 ? 4.456 0.924 -9.287 1.00 93.88 71 ARG A CA 1
ATOM 543 C C . ARG A 1 71 ? 5.890 0.735 -8.809 1.00 93.88 71 ARG A C 1
ATOM 545 O O . ARG A 1 71 ? 6.719 0.229 -9.557 1.00 93.88 71 ARG A O 1
ATOM 552 N N . LEU A 1 72 ? 6.167 1.030 -7.541 1.00 93.00 72 LEU A N 1
ATOM 553 C CA . LEU A 1 72 ? 7.479 0.797 -6.931 1.00 93.00 72 LEU A CA 1
ATOM 554 C C . LEU A 1 72 ? 7.881 -0.687 -6.942 1.00 93.00 72 LEU A C 1
ATOM 556 O O . LEU A 1 72 ? 9.040 -1.007 -7.201 1.00 93.00 72 LEU A O 1
ATOM 560 N N . LEU A 1 73 ? 6.923 -1.598 -6.750 1.00 89.31 73 LEU A N 1
ATOM 561 C CA . LEU A 1 73 ? 7.131 -3.048 -6.842 1.00 89.31 73 LEU A CA 1
ATOM 562 C C . LEU A 1 73 ? 7.428 -3.563 -8.253 1.00 89.31 73 LEU A C 1
ATOM 564 O O . LEU A 1 73 ? 7.905 -4.694 -8.392 1.00 89.31 73 LEU A O 1
ATOM 568 N N . ASN A 1 74 ? 7.161 -2.762 -9.281 1.00 88.75 74 ASN A N 1
ATOM 569 C CA . ASN A 1 74 ? 7.409 -3.089 -10.684 1.00 88.75 74 ASN A CA 1
ATOM 570 C C . ASN A 1 74 ? 8.482 -2.192 -11.324 1.00 88.75 74 ASN A C 1
ATOM 572 O O . ASN A 1 74 ? 8.857 -2.405 -12.474 1.00 88.75 74 ASN A O 1
ATOM 576 N N . GLY A 1 75 ? 8.992 -1.212 -10.576 1.00 88.69 75 GLY A N 1
ATOM 577 C CA . GLY A 1 75 ? 9.975 -0.247 -11.042 1.00 88.69 75 GLY A CA 1
ATOM 578 C C . GLY A 1 75 ? 11.432 -0.692 -10.860 1.00 88.69 75 GLY A C 1
ATOM 579 O O . GLY A 1 75 ? 11.719 -1.812 -10.427 1.00 88.69 75 GLY A O 1
ATOM 580 N N . PRO A 1 76 ? 12.390 0.213 -11.128 1.00 87.81 76 PRO A N 1
ATOM 581 C CA . PRO A 1 76 ? 13.824 -0.090 -11.096 1.00 87.81 76 PRO A CA 1
ATOM 582 C C . PRO A 1 76 ? 14.349 -0.582 -9.739 1.00 87.81 76 PRO A C 1
ATOM 584 O O . PRO A 1 76 ? 15.327 -1.322 -9.692 1.00 87.81 76 PRO A O 1
ATOM 587 N N . GLN A 1 77 ? 13.701 -0.179 -8.641 1.00 88.25 77 GLN A N 1
ATOM 588 C CA . GLN A 1 77 ? 14.071 -0.537 -7.263 1.00 88.25 77 GLN A CA 1
ATOM 589 C C . GLN A 1 77 ? 13.153 -1.599 -6.651 1.00 88.25 77 GLN A C 1
ATOM 591 O O . GLN A 1 77 ? 13.092 -1.758 -5.432 1.00 88.25 77 GLN A O 1
ATOM 596 N N . ALA A 1 78 ? 12.453 -2.358 -7.493 1.00 87.69 78 ALA A N 1
ATOM 597 C CA . ALA A 1 78 ? 11.509 -3.368 -7.049 1.00 87.69 78 ALA A CA 1
ATOM 598 C C . ALA A 1 78 ? 12.119 -4.383 -6.073 1.00 87.69 78 ALA A C 1
ATOM 600 O O . ALA A 1 78 ? 11.465 -4.743 -5.104 1.00 87.69 78 ALA A O 1
ATOM 601 N N . SER A 1 79 ? 13.363 -4.834 -6.272 1.00 85.75 79 SER A N 1
ATOM 602 C CA . SER A 1 79 ? 13.999 -5.795 -5.356 1.00 85.75 79 SER A CA 1
ATOM 603 C C . SER A 1 79 ? 14.108 -5.258 -3.927 1.00 85.75 79 SER A C 1
ATOM 605 O O . SER A 1 79 ? 13.777 -5.982 -2.991 1.00 85.75 79 SER A O 1
ATOM 607 N N . LEU A 1 80 ? 14.518 -3.995 -3.766 1.00 86.69 80 LEU A N 1
ATOM 608 C CA . LEU A 1 80 ? 14.617 -3.327 -2.465 1.00 86.69 80 LEU A CA 1
ATOM 609 C C . LEU A 1 80 ? 13.232 -3.188 -1.818 1.00 86.69 80 LEU A C 1
ATOM 611 O O . LEU A 1 80 ? 13.049 -3.513 -0.652 1.00 86.69 80 LEU A O 1
ATOM 615 N N . VAL A 1 81 ? 12.229 -2.768 -2.592 1.00 88.25 81 VAL A N 1
ATOM 616 C CA . VAL A 1 81 ? 10.852 -2.604 -2.095 1.00 88.25 81 VAL A CA 1
ATOM 617 C C . VAL A 1 81 ? 10.253 -3.947 -1.672 1.00 88.25 81 VAL A C 1
ATOM 619 O O . VAL A 1 81 ? 9.565 -4.031 -0.660 1.00 88.25 81 VAL A O 1
ATOM 622 N N . ARG A 1 82 ? 10.538 -5.026 -2.409 1.00 83.94 82 ARG A N 1
ATOM 623 C CA . ARG A 1 82 ? 10.066 -6.376 -2.073 1.00 83.94 82 ARG A CA 1
ATOM 624 C C . ARG A 1 82 ? 10.670 -6.893 -0.776 1.00 83.94 82 ARG A C 1
ATOM 626 O O . ARG A 1 82 ? 9.983 -7.604 -0.053 1.00 83.94 82 ARG A O 1
ATOM 633 N N . GLU A 1 83 ? 11.913 -6.535 -0.464 1.00 80.62 83 GLU A N 1
ATOM 634 C CA . GLU A 1 83 ? 12.556 -6.916 0.797 1.00 80.62 83 GLU A CA 1
ATOM 635 C C . GLU A 1 83 ? 11.757 -6.420 2.010 1.00 80.62 83 GLU A C 1
ATOM 637 O O . GLU A 1 83 ? 11.544 -7.182 2.949 1.00 80.62 83 GLU A O 1
ATOM 642 N N . ILE A 1 84 ? 11.196 -5.209 1.928 1.00 79.31 84 ILE A N 1
ATOM 643 C CA . ILE A 1 84 ? 10.337 -4.626 2.969 1.00 79.31 84 ILE A CA 1
ATOM 644 C C . ILE A 1 84 ? 9.122 -5.525 3.255 1.00 79.31 84 ILE A C 1
ATOM 646 O O . ILE A 1 84 ? 8.782 -5.752 4.413 1.00 79.31 84 ILE A O 1
ATOM 650 N N . GLY A 1 85 ? 8.487 -6.077 2.214 1.00 72.44 85 GLY A N 1
ATOM 651 C CA . GLY A 1 85 ? 7.360 -7.005 2.378 1.00 72.44 85 GLY A CA 1
ATOM 652 C C . GLY A 1 85 ? 7.775 -8.422 2.778 1.00 72.44 85 GLY A C 1
ATOM 653 O O . GLY A 1 85 ? 7.065 -9.096 3.514 1.00 72.44 85 GLY A O 1
ATOM 654 N N . LEU A 1 86 ? 8.944 -8.894 2.337 1.00 66.69 86 LEU A N 1
ATOM 655 C CA . LEU A 1 86 ? 9.442 -10.231 2.684 1.00 66.69 86 LEU A CA 1
ATOM 656 C C . LEU A 1 86 ? 9.822 -10.354 4.167 1.00 66.69 86 LEU A C 1
ATOM 658 O O . LEU A 1 86 ? 9.709 -11.444 4.730 1.00 66.69 86 LEU A O 1
ATOM 662 N N . VAL A 1 87 ? 10.216 -9.249 4.810 1.00 59.31 87 VAL A N 1
ATOM 663 C CA . VAL A 1 87 ? 10.412 -9.177 6.270 1.00 59.31 87 VAL A CA 1
ATOM 664 C C . VAL A 1 87 ? 9.087 -9.389 7.031 1.00 59.31 87 VAL A C 1
ATOM 666 O O . VAL A 1 87 ? 9.111 -9.850 8.169 1.00 59.31 87 VAL A O 1
ATOM 669 N N . GLN A 1 88 ? 7.928 -9.192 6.386 1.00 58.38 88 GLN A N 1
ATOM 670 C CA . GLN A 1 88 ? 6.591 -9.516 6.904 1.00 58.38 88 GLN A CA 1
ATOM 671 C C . GLN A 1 88 ? 5.937 -10.709 6.176 1.00 58.38 88 GLN A C 1
ATOM 673 O O . GLN A 1 88 ? 4.804 -10.641 5.706 1.00 58.38 88 GLN A O 1
ATOM 678 N N . SER A 1 89 ? 6.641 -11.846 6.103 1.00 65.81 89 SER A N 1
ATOM 679 C CA . SER A 1 89 ? 6.068 -13.143 5.685 1.00 65.81 89 SER A CA 1
ATOM 680 C C . SER A 1 89 ? 4.700 -13.416 6.347 1.00 65.81 89 SER A C 1
ATOM 682 O O . SER A 1 89 ? 4.519 -13.026 7.500 1.00 65.81 89 SER A O 1
ATOM 684 N N . PRO A 1 90 ? 3.757 -14.150 5.712 1.00 69.38 90 PRO A N 1
ATOM 685 C CA . PRO A 1 90 ? 2.511 -14.576 6.360 1.00 69.38 90 PRO A CA 1
ATOM 686 C C . PRO A 1 90 ? 2.739 -15.185 7.747 1.00 69.38 90 PRO A C 1
ATOM 688 O O . PRO A 1 90 ? 1.991 -14.903 8.674 1.00 69.38 90 PRO A O 1
ATOM 691 N N . LEU A 1 91 ? 3.827 -15.940 7.914 1.00 73.12 91 LEU A N 1
ATOM 692 C CA . LEU A 1 91 ? 4.206 -16.512 9.203 1.00 73.12 91 LEU A CA 1
ATOM 693 C C . LEU A 1 91 ? 4.642 -15.438 10.214 1.00 73.12 91 LEU A C 1
ATOM 695 O O . LEU A 1 91 ? 4.294 -15.535 11.381 1.00 73.12 91 LEU A O 1
ATOM 699 N N . ALA A 1 92 ? 5.339 -14.387 9.776 1.00 69.00 92 ALA A N 1
ATOM 700 C CA . ALA A 1 92 ? 5.700 -13.249 10.622 1.00 69.00 92 ALA A CA 1
ATOM 701 C C . ALA A 1 92 ? 4.470 -12.416 11.020 1.00 69.00 92 ALA A C 1
ATOM 703 O O . ALA A 1 92 ? 4.351 -12.033 12.180 1.00 69.00 92 ALA A O 1
ATOM 704 N N . VAL A 1 93 ? 3.527 -12.203 10.093 1.00 72.62 93 VAL A N 1
ATOM 705 C CA . VAL A 1 93 ? 2.239 -11.548 10.380 1.00 72.62 93 VAL A CA 1
ATOM 706 C C . VAL A 1 93 ? 1.466 -12.333 11.441 1.00 72.62 93 VAL A C 1
ATOM 708 O O . VAL A 1 93 ? 0.957 -11.742 12.387 1.00 72.62 93 VAL A O 1
ATOM 711 N N . VAL A 1 94 ? 1.410 -13.663 11.322 1.00 82.38 94 VAL A N 1
ATOM 712 C CA . VAL A 1 94 ? 0.723 -14.527 12.294 1.00 82.38 94 VAL A CA 1
ATOM 713 C C . VAL A 1 94 ? 1.443 -14.552 13.641 1.00 82.38 94 VAL A C 1
ATOM 715 O O . VAL A 1 94 ? 0.785 -14.407 14.665 1.00 82.38 94 VAL A O 1
ATOM 718 N N . THR A 1 95 ? 2.773 -14.667 13.672 1.00 77.94 95 THR A N 1
ATOM 719 C CA . THR A 1 95 ? 3.544 -14.600 14.925 1.00 77.94 95 THR A CA 1
ATOM 720 C C . THR A 1 95 ? 3.314 -13.277 15.651 1.00 77.94 95 THR A C 1
ATOM 722 O O . THR A 1 95 ? 3.027 -13.286 16.845 1.00 77.94 95 THR A O 1
ATOM 725 N N . HIS A 1 96 ? 3.359 -12.153 14.933 1.00 73.56 96 HIS A N 1
ATOM 726 C CA . HIS A 1 96 ? 3.145 -10.838 15.528 1.00 73.56 96 HIS A CA 1
ATOM 727 C C . HIS A 1 96 ? 1.698 -10.650 16.005 1.00 73.56 96 HIS A C 1
ATOM 729 O O . HIS A 1 96 ? 1.465 -10.125 17.091 1.00 73.56 96 HIS A O 1
ATOM 735 N N . ALA A 1 97 ? 0.723 -11.161 15.245 1.00 85.25 97 ALA A N 1
ATOM 736 C CA . ALA A 1 97 ? -0.674 -11.177 15.664 1.00 85.25 97 ALA A CA 1
ATOM 737 C C . ALA A 1 97 ? -0.876 -12.000 16.947 1.00 85.25 97 ALA A C 1
ATOM 739 O O . ALA A 1 97 ? -1.596 -11.568 17.838 1.00 85.25 97 ALA A O 1
ATOM 740 N N . ILE A 1 98 ? -0.212 -13.153 17.081 1.00 86.50 98 ILE A N 1
ATOM 741 C CA . ILE A 1 98 ? -0.266 -13.984 18.294 1.00 86.50 98 ILE A CA 1
ATOM 742 C C . ILE A 1 98 ? 0.379 -13.271 19.490 1.00 86.50 98 ILE A C 1
ATOM 744 O O . ILE A 1 98 ? -0.152 -13.342 20.597 1.00 86.50 98 ILE A O 1
ATOM 748 N N . GLU A 1 99 ? 1.523 -12.610 19.304 1.00 82.81 99 GLU A N 1
ATOM 749 C CA . GLU A 1 99 ? 2.178 -11.826 20.361 1.00 82.81 99 GLU A CA 1
ATOM 750 C C . GLU A 1 99 ? 1.286 -10.686 20.848 1.00 82.81 99 GLU A C 1
ATOM 752 O O . GLU A 1 99 ? 1.150 -10.485 22.054 1.00 82.81 99 GLU A O 1
ATOM 757 N N . TRP A 1 100 ? 0.624 -9.998 19.918 1.00 85.94 100 TRP A N 1
ATOM 758 C CA . TRP A 1 100 ? -0.352 -8.973 20.246 1.00 85.94 100 TRP A CA 1
ATOM 759 C C . TRP A 1 100 ? -1.554 -9.585 20.984 1.00 85.94 100 TRP A C 1
ATOM 761 O O . TRP A 1 100 ? -1.838 -9.210 22.112 1.00 85.94 100 TRP A O 1
ATOM 771 N N . LEU A 1 101 ? -2.211 -10.622 20.467 1.00 87.06 101 LEU A N 1
ATOM 772 C CA . LEU A 1 101 ? -3.334 -11.260 21.179 1.00 87.06 101 LEU A CA 1
ATOM 773 C C . LEU A 1 101 ? -2.970 -11.664 22.622 1.00 87.06 101 LEU A C 1
ATOM 775 O O . LEU A 1 101 ? -3.756 -11.456 23.541 1.00 87.06 101 LEU A O 1
ATOM 779 N N . LYS A 1 102 ? -1.746 -12.158 22.846 1.00 84.62 102 LYS A N 1
ATOM 780 C CA . LYS A 1 102 ? -1.234 -12.501 24.182 1.00 84.62 102 LYS A CA 1
ATOM 781 C C . LYS A 1 102 ? -0.960 -11.306 25.089 1.00 84.62 102 LYS A C 1
ATOM 783 O O . LYS A 1 102 ? -0.994 -11.483 26.299 1.00 84.62 102 LYS A O 1
ATOM 788 N N . ALA A 1 103 ? -0.626 -10.142 24.546 1.00 83.06 103 ALA A N 1
ATOM 789 C CA . ALA A 1 103 ? -0.344 -8.942 25.329 1.00 83.06 103 ALA A CA 1
ATOM 790 C C . ALA A 1 103 ? -1.608 -8.129 25.667 1.00 83.06 103 ALA A C 1
ATOM 792 O O . ALA A 1 103 ? -1.560 -7.334 26.595 1.00 83.06 103 ALA A O 1
ATOM 793 N N . GLN A 1 104 ? -2.717 -8.354 24.952 1.00 84.50 104 GLN A N 1
ATOM 794 C CA . GLN A 1 104 ? -3.999 -7.651 25.127 1.00 84.50 104 GLN A CA 1
ATOM 795 C C . GLN A 1 104 ? -5.150 -8.623 25.471 1.00 84.50 104 GLN A C 1
ATOM 797 O O . GLN A 1 104 ? -6.318 -8.353 25.200 1.00 84.50 104 GLN A O 1
ATOM 802 N N . PHE A 1 105 ? -4.825 -9.792 26.036 1.00 80.19 105 PHE A N 1
ATOM 803 C CA . PHE A 1 105 ? -5.780 -10.880 26.299 1.00 80.19 105 PHE A CA 1
ATOM 804 C C . PHE A 1 105 ? -6.861 -10.532 27.338 1.00 80.19 105 PHE A C 1
ATOM 806 O O . PHE A 1 105 ? -7.872 -11.226 27.437 1.00 80.19 105 PHE A O 1
ATOM 813 N N . ASP A 1 106 ? -6.627 -9.499 28.142 1.00 85.81 106 ASP A N 1
ATOM 814 C CA . ASP A 1 106 ? -7.496 -8.991 29.199 1.00 85.81 106 ASP A CA 1
ATOM 815 C C . ASP A 1 106 ? -8.387 -7.818 28.750 1.00 85.81 106 ASP A C 1
ATOM 817 O O . ASP A 1 106 ? -9.208 -7.332 29.532 1.00 85.81 106 ASP A O 1
ATOM 821 N N . GLU A 1 107 ? -8.293 -7.408 27.482 1.00 85.19 107 GLU A N 1
ATOM 822 C CA . GLU A 1 107 ? -9.054 -6.299 26.905 1.00 85.19 107 GLU A CA 1
ATOM 823 C C . GLU A 1 107 ? -10.067 -6.752 25.837 1.00 85.19 107 GLU A C 1
ATOM 825 O O . GLU A 1 107 ? -10.052 -7.875 25.328 1.00 85.19 107 GLU A O 1
ATOM 830 N N . VAL A 1 108 ? -10.993 -5.856 25.473 1.00 83.38 108 VAL A N 1
ATOM 831 C CA . VAL A 1 108 ? -11.929 -6.094 24.364 1.00 83.38 108 VAL A CA 1
ATOM 832 C C . VAL A 1 108 ? -11.191 -5.899 23.041 1.00 83.38 108 VAL A C 1
ATOM 834 O O . VAL A 1 108 ? -10.987 -4.773 22.596 1.00 83.38 108 VAL A O 1
ATOM 837 N N . ILE A 1 109 ? -10.828 -7.003 22.393 1.00 84.94 109 ILE A N 1
ATOM 838 C CA . ILE A 1 109 ? -10.075 -6.988 21.136 1.00 84.94 109 ILE A CA 1
ATOM 839 C C . ILE A 1 109 ? -11.008 -6.736 19.948 1.00 84.94 109 ILE A C 1
ATOM 841 O O . ILE A 1 109 ? -11.915 -7.527 19.671 1.00 84.94 109 ILE A O 1
ATOM 845 N N . ARG A 1 110 ? -10.753 -5.663 19.190 1.00 90.00 110 ARG A N 1
ATOM 846 C CA . ARG A 1 110 ? -11.354 -5.462 17.865 1.00 90.00 110 ARG A CA 1
ATOM 847 C C . ARG A 1 110 ? -10.382 -5.934 16.794 1.00 90.00 110 ARG A C 1
ATOM 849 O O . ARG A 1 110 ? -9.182 -5.689 16.868 1.00 90.00 110 ARG A O 1
ATOM 856 N N . ILE A 1 111 ? -10.909 -6.591 15.764 1.00 87.31 111 ILE A N 1
ATOM 857 C CA . ILE A 1 111 ? -10.062 -7.124 14.693 1.00 87.31 111 ILE A CA 1
ATOM 858 C C . ILE A 1 111 ? -9.395 -6.025 13.856 1.00 87.31 111 ILE A C 1
ATOM 860 O O . ILE A 1 111 ? -8.322 -6.266 13.313 1.00 87.31 111 ILE A O 1
ATOM 864 N N . ASP A 1 112 ? -10.006 -4.839 13.777 1.00 85.62 112 ASP A N 1
ATOM 865 C CA . ASP A 1 112 ? -9.418 -3.664 13.126 1.00 85.62 112 ASP A CA 1
ATOM 866 C C . ASP A 1 112 ? -8.144 -3.212 13.860 1.00 85.62 112 ASP A C 1
ATOM 868 O O . ASP A 1 112 ? -7.109 -3.049 13.223 1.00 85.62 112 ASP A O 1
ATOM 872 N N . ASP A 1 113 ? -8.178 -3.145 15.197 1.00 86.81 113 ASP A N 1
ATOM 873 C CA . ASP A 1 113 ? -7.032 -2.738 16.025 1.00 86.81 113 ASP A CA 1
ATOM 874 C C . ASP A 1 113 ? -5.864 -3.729 15.898 1.00 86.81 113 ASP A C 1
ATOM 876 O O . ASP A 1 113 ? -4.704 -3.334 15.779 1.00 86.81 113 ASP A O 1
ATOM 880 N N . LEU A 1 114 ? -6.169 -5.032 15.861 1.00 85.50 114 LEU A N 1
ATOM 881 C CA . LEU A 1 114 ? -5.172 -6.079 15.629 1.00 85.50 114 LEU A CA 1
ATOM 882 C C . LEU A 1 114 ? -4.556 -5.965 14.229 1.00 85.50 114 LEU A C 1
ATOM 884 O O . LEU A 1 114 ? -3.346 -6.117 14.071 1.00 85.50 114 LEU A O 1
ATOM 888 N N . ALA A 1 115 ? -5.385 -5.722 13.214 1.00 79.50 115 ALA A N 1
ATOM 889 C CA . ALA A 1 115 ? -4.951 -5.578 11.832 1.00 79.50 115 ALA A CA 1
ATOM 890 C C . ALA A 1 115 ? -4.031 -4.355 11.667 1.00 79.50 115 ALA A C 1
ATOM 892 O O . ALA A 1 115 ? -2.941 -4.491 11.106 1.00 79.50 115 ALA A O 1
ATOM 893 N N . ASP A 1 116 ? -4.406 -3.221 12.261 1.00 76.75 116 ASP A N 1
ATOM 894 C CA . ASP A 1 116 ? -3.596 -2.004 12.314 1.00 76.75 116 ASP A CA 1
ATOM 895 C C . ASP A 1 116 ? -2.274 -2.230 13.066 1.00 76.75 116 ASP A C 1
ATOM 897 O O . ASP A 1 116 ? -1.216 -1.818 12.587 1.00 76.75 116 ASP A O 1
ATOM 901 N N . ALA A 1 117 ? -2.299 -2.951 14.193 1.00 73.56 117 ALA A N 1
ATOM 902 C CA . ALA A 1 117 ? -1.106 -3.247 14.987 1.00 73.56 117 ALA A CA 1
ATOM 903 C C . ALA A 1 117 ? -0.071 -4.092 14.228 1.00 73.56 117 ALA A C 1
ATOM 905 O O . ALA A 1 117 ? 1.131 -3.859 14.354 1.00 73.56 117 ALA A O 1
ATOM 906 N N . VAL A 1 118 ? -0.519 -5.045 13.404 1.00 74.38 118 VAL A N 1
ATOM 907 C CA . VAL A 1 118 ? 0.376 -5.835 12.540 1.00 74.38 118 VAL A CA 1
ATOM 908 C C . VAL A 1 118 ? 0.598 -5.210 11.157 1.00 74.38 118 VAL A C 1
ATOM 910 O O . VAL A 1 118 ? 1.335 -5.758 10.334 1.00 74.38 118 VAL A O 1
ATOM 913 N N . GLY A 1 119 ? -0.036 -4.064 10.903 1.00 65.25 119 GLY A N 1
ATOM 914 C CA . GLY A 1 119 ? 0.057 -3.256 9.694 1.00 65.25 119 GLY A CA 1
ATOM 915 C C . GLY A 1 119 ? -0.810 -3.712 8.520 1.00 65.25 119 GLY A C 1
ATOM 916 O O . GLY A 1 119 ? -0.836 -3.019 7.510 1.00 65.25 119 GLY A O 1
ATOM 917 N N . VAL A 1 120 ? -1.507 -4.850 8.585 1.00 74.19 120 VAL A N 1
ATOM 918 C CA . VAL A 1 120 ? -2.235 -5.431 7.436 1.00 74.19 120 VAL A CA 1
ATOM 919 C C . VAL A 1 120 ? -3.725 -5.103 7.445 1.00 74.19 120 VAL A C 1
ATOM 921 O O . VAL A 1 120 ? -4.297 -4.774 8.468 1.00 74.19 120 VAL A O 1
ATOM 924 N N . SER A 1 121 ? -4.405 -5.251 6.303 1.00 77.25 121 SER A N 1
ATOM 925 C CA . SER A 1 121 ? -5.873 -5.202 6.288 1.00 77.25 121 SER A CA 1
ATOM 926 C C . SER A 1 121 ? -6.476 -6.392 7.042 1.00 77.25 121 SER A C 1
ATOM 928 O O . SER A 1 121 ? -5.924 -7.495 7.005 1.00 77.25 121 SER A O 1
ATOM 930 N N . VAL A 1 122 ? -7.679 -6.229 7.602 1.00 83.12 122 VAL A N 1
ATOM 931 C CA . VAL A 1 122 ? -8.444 -7.322 8.241 1.00 83.12 122 VAL A CA 1
ATOM 932 C C . VAL A 1 122 ? -8.602 -8.539 7.319 1.00 83.12 122 VAL A C 1
ATOM 934 O O . VAL A 1 122 ? -8.485 -9.686 7.750 1.00 83.12 122 VAL A O 1
ATOM 937 N N . SER A 1 123 ? -8.831 -8.318 6.022 1.00 76.50 123 SER A N 1
ATOM 938 C CA . SER A 1 123 ? -8.933 -9.400 5.033 1.00 76.50 123 SER A CA 1
ATOM 939 C C . SER A 1 123 ? -7.619 -10.169 4.858 1.00 76.50 123 SER A C 1
ATOM 941 O O . SER A 1 123 ? -7.629 -11.396 4.751 1.00 76.50 123 SER A O 1
ATOM 943 N N . SER A 1 124 ? -6.484 -9.468 4.853 1.00 70.75 124 SER A N 1
ATOM 944 C CA . SER A 1 124 ? -5.163 -10.088 4.738 1.00 70.75 124 SER A CA 1
ATOM 945 C C . SER A 1 124 ? -4.764 -10.791 6.024 1.00 70.75 124 SER A C 1
ATOM 947 O O . SER A 1 124 ? -4.231 -11.895 5.953 1.00 70.75 124 SER A O 1
ATOM 949 N N . LEU A 1 125 ? -5.090 -10.207 7.179 1.00 82.88 125 LEU A N 1
ATOM 950 C CA . LEU A 1 125 ? -4.900 -10.825 8.484 1.00 82.88 125 LEU A CA 1
ATOM 951 C C . LEU A 1 125 ? -5.639 -12.162 8.553 1.00 82.88 125 LEU A C 1
ATOM 953 O O . LEU A 1 125 ? -5.004 -13.192 8.747 1.00 82.88 125 LEU A O 1
ATOM 957 N N . ASN A 1 126 ? -6.952 -12.169 8.297 1.00 86.06 126 ASN A N 1
ATOM 958 C CA . ASN A 1 126 ? -7.763 -13.389 8.303 1.00 86.06 126 ASN A CA 1
ATOM 959 C C . ASN A 1 126 ? -7.222 -14.453 7.340 1.00 86.06 126 ASN A C 1
ATOM 961 O O . ASN A 1 126 ? -7.136 -15.627 7.699 1.00 86.06 126 ASN A O 1
ATOM 965 N N . ARG A 1 127 ? -6.815 -14.050 6.128 1.00 78.88 127 ARG A N 1
ATOM 966 C CA . ARG A 1 127 ? -6.241 -14.966 5.134 1.00 78.88 127 ARG A CA 1
ATOM 967 C C . ARG A 1 127 ? -4.932 -15.589 5.622 1.00 78.88 127 ARG A C 1
ATOM 969 O O . ARG A 1 127 ? -4.773 -16.801 5.518 1.00 78.88 127 ARG A O 1
ATOM 976 N N . HIS A 1 128 ? -3.998 -14.786 6.133 1.00 79.31 128 HIS A N 1
ATOM 977 C CA . HIS A 1 128 ? -2.703 -15.280 6.610 1.00 79.31 128 HIS A CA 1
ATOM 978 C C . HIS A 1 128 ? -2.853 -16.148 7.863 1.00 79.31 128 HIS A C 1
ATOM 980 O O . HIS A 1 128 ? -2.233 -17.208 7.949 1.00 79.31 128 HIS A O 1
ATOM 986 N N . PHE A 1 129 ? -3.717 -15.738 8.793 1.00 87.50 129 PHE A N 1
ATOM 987 C CA . PHE A 1 129 ? -3.989 -16.463 10.031 1.00 87.50 129 PHE A CA 1
ATOM 988 C C . PHE A 1 129 ? -4.643 -17.815 9.751 1.00 87.50 129 PHE A C 1
ATOM 990 O O . PHE A 1 129 ? -4.119 -18.839 10.189 1.00 87.50 129 PHE A O 1
ATOM 997 N N . GLY A 1 130 ? -5.688 -17.846 8.919 1.00 83.00 130 GLY A N 1
ATOM 998 C CA . GLY A 1 130 ? -6.357 -19.081 8.511 1.00 83.00 130 GLY A CA 1
ATOM 999 C C . GLY A 1 130 ? -5.445 -20.023 7.730 1.00 83.00 130 GLY A C 1
ATOM 1000 O O . GLY A 1 130 ? -5.423 -21.220 7.998 1.00 83.00 130 GLY A O 1
ATOM 1001 N N . ALA A 1 131 ? -4.629 -19.493 6.816 1.00 75.62 131 ALA A N 1
ATOM 1002 C CA . ALA A 1 131 ? -3.676 -20.303 6.058 1.00 75.62 131 ALA A CA 1
ATOM 1003 C C . ALA A 1 131 ? -2.573 -20.931 6.932 1.00 75.62 131 ALA A C 1
ATOM 1005 O O . ALA A 1 131 ? -2.018 -21.958 6.551 1.00 75.62 131 ALA A O 1
ATOM 1006 N N . THR A 1 132 ? -2.253 -20.329 8.083 1.00 80.94 132 THR A N 1
ATOM 1007 C CA . THR A 1 132 ? -1.144 -20.770 8.951 1.00 80.94 132 THR A CA 1
ATOM 1008 C C . THR A 1 132 ? -1.618 -21.596 10.149 1.00 80.94 132 THR A C 1
ATOM 1010 O O . THR A 1 132 ? -0.953 -22.551 10.536 1.00 80.94 132 THR A O 1
ATOM 1013 N N . THR A 1 133 ? -2.762 -21.243 10.740 1.00 83.19 133 THR A N 1
ATOM 1014 C CA . THR A 1 133 ? -3.277 -21.836 11.992 1.00 83.19 133 THR A CA 1
ATOM 1015 C C . THR A 1 133 ? -4.552 -22.658 11.800 1.00 83.19 133 THR A C 1
ATOM 1017 O O . THR A 1 133 ? -4.993 -23.313 12.738 1.00 83.19 133 THR A O 1
ATOM 1020 N N . ALA A 1 134 ? -5.153 -22.627 10.602 1.00 84.81 134 ALA A N 1
ATOM 1021 C CA . ALA A 1 134 ? -6.489 -23.160 10.315 1.00 84.81 134 ALA A CA 1
ATOM 1022 C C . ALA A 1 134 ? -7.631 -22.519 11.137 1.00 84.81 134 ALA A C 1
ATOM 1024 O O . ALA A 1 134 ? -8.737 -23.057 11.173 1.00 84.81 134 ALA A O 1
ATOM 1025 N N . MET A 1 135 ? -7.388 -21.362 11.761 1.00 85.25 135 MET A N 1
ATOM 1026 C CA . MET A 1 135 ? -8.351 -20.610 12.574 1.00 85.25 135 MET A CA 1
ATOM 1027 C C . MET A 1 135 ? -8.379 -19.134 12.153 1.00 85.25 135 MET A C 1
ATOM 1029 O O . MET A 1 135 ? -7.449 -18.645 11.508 1.00 85.25 135 MET A O 1
ATOM 1033 N N . SER A 1 136 ? -9.443 -18.404 12.500 1.00 84.12 136 SER A N 1
ATOM 1034 C CA . SER A 1 136 ? -9.419 -16.937 12.424 1.00 84.12 136 SER A CA 1
ATOM 1035 C C . SER A 1 136 ? -8.692 -16.342 13.644 1.00 84.12 136 SER A C 1
ATOM 1037 O O . SER A 1 136 ? -8.630 -16.994 14.686 1.00 84.12 136 SER A O 1
ATOM 1039 N N . PRO A 1 137 ? -8.173 -15.102 13.566 1.00 82.88 137 PRO A N 1
ATOM 1040 C CA . PRO A 1 137 ? -7.451 -14.476 14.676 1.00 82.88 137 PRO A CA 1
ATOM 1041 C C . PRO A 1 137 ? -8.255 -14.390 15.978 1.00 82.88 137 PRO A C 1
ATOM 1043 O O . PRO A 1 137 ? -7.671 -14.461 17.044 1.00 82.88 137 PRO A O 1
ATOM 1046 N N . LEU A 1 138 ? -9.585 -14.243 15.897 1.00 85.19 138 LEU A N 1
ATOM 1047 C CA . LEU A 1 138 ? -10.468 -14.174 17.072 1.00 85.19 138 LEU A CA 1
ATOM 1048 C C . LEU A 1 138 ? -10.886 -15.553 17.606 1.00 85.19 138 LEU A C 1
ATOM 1050 O O . LEU A 1 138 ? -11.482 -15.636 18.675 1.00 85.19 138 LEU A O 1
ATOM 1054 N N . GLN A 1 139 ? -10.671 -16.619 16.832 1.00 84.00 139 GLN A N 1
ATOM 1055 C CA . GLN A 1 139 ? -10.914 -17.996 17.275 1.00 84.00 139 GLN A CA 1
ATOM 1056 C C . GLN A 1 139 ? -9.719 -18.590 18.025 1.00 84.00 139 GLN A C 1
ATOM 1058 O O . GLN A 1 139 ? -9.898 -19.586 18.725 1.00 84.00 139 GLN A O 1
ATOM 1063 N N . TYR A 1 140 ? -8.532 -18.024 17.812 1.00 82.00 140 TYR A N 1
ATOM 1064 C CA . TYR A 1 140 ? -7.288 -18.405 18.469 1.00 82.00 140 TYR A CA 1
ATOM 1065 C C . TYR A 1 140 ? -7.203 -17.798 19.870 1.00 82.00 140 TYR A C 1
ATOM 1067 O O . TYR A 1 140 ? -6.834 -18.549 20.800 1.00 82.00 140 TYR A O 1
#

Sequence (140 aa):
MFGLPLEPAVITALLVEAGPGLARRHSGPAIAVTYADHDLIDAVVRLLRLVDQPRDFAVLSPGVRREIHWRLLNGPQASLVR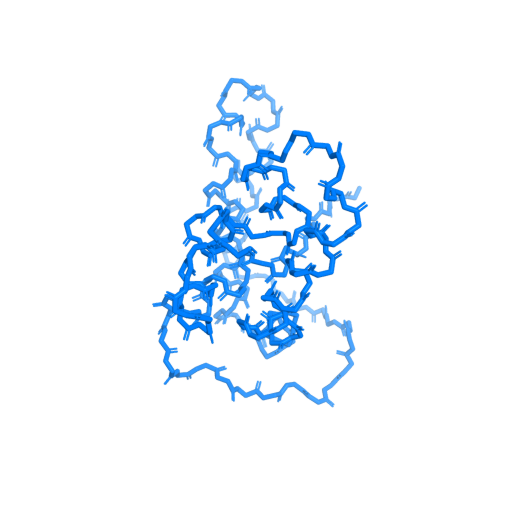EIGLVQSPLAVVTHAIEWLKAQFDEVIRIDDLADAVGVSVSSLNRHFGATTAMSPLQY

Foldseek 3Di:
DDDDDQQLQLLLVLDVVVDDDQDDADPDDLDDDDDDDPVLVVLVVVLVVCVVPVVCNVPCVVVSSSVNLNCCCVDPNVNSSNVSNVVCPLVNLQVQLVVVCVVQVVDDDDLCVSCVSSRHDSVSQQVSNCVPPVDGSVRD

Organism: Mycolicibacterium cosmeticum (NCBI:txid258533)

pLDDT: mean 82.5, std 11.02, range [49.44, 97.31]

Radius of gyration: 16.76 Å; chains: 1; bounding box: 36×43×45 Å